Protein AF-A0A7J0CAN9-F1 (afdb_monomer_lite)

Structure (mmCIF, N/CA/C/O backbone):
data_AF-A0A7J0CAN9-F1
#
_entry.id   AF-A0A7J0CAN9-F1
#
loop_
_atom_site.group_PDB
_atom_site.id
_atom_site.type_symbol
_atom_site.label_atom_id
_atom_site.label_alt_id
_atom_site.label_comp_id
_atom_site.label_asym_id
_atom_site.label_entity_id
_atom_site.label_seq_id
_atom_site.pdbx_PDB_ins_code
_atom_site.Cartn_x
_atom_site.Cartn_y
_atom_site.Cartn_z
_atom_site.occupancy
_atom_site.B_iso_or_equiv
_atom_site.auth_seq_id
_atom_site.auth_comp_id
_atom_site.auth_asym_id
_atom_site.auth_atom_id
_atom_site.pdbx_PDB_model_num
ATOM 1 N N . MET A 1 1 ? -7.796 -10.856 32.924 1.00 65.75 1 MET A N 1
ATOM 2 C CA . MET A 1 1 ? -8.441 -9.536 32.761 1.00 65.75 1 MET A CA 1
ATOM 3 C C . MET A 1 1 ? -9.419 -9.650 31.605 1.00 65.75 1 MET A C 1
ATOM 5 O O . MET A 1 1 ? -9.025 -10.189 30.579 1.00 65.75 1 MET A O 1
ATOM 9 N N . ALA A 1 2 ? -10.679 -9.261 31.787 1.00 86.25 2 ALA A N 1
ATOM 10 C CA . ALA A 1 2 ? -11.667 -9.282 30.707 1.00 86.25 2 ALA A CA 1
ATOM 11 C C . ALA A 1 2 ? -11.580 -7.982 29.890 1.00 86.25 2 ALA A C 1
ATOM 13 O O . ALA A 1 2 ? -11.266 -6.933 30.451 1.00 86.25 2 ALA A O 1
ATOM 14 N N . LEU A 1 3 ? -11.840 -8.058 28.584 1.00 89.06 3 LEU A N 1
ATOM 15 C CA . LEU A 1 3 ? -11.956 -6.880 27.721 1.00 89.06 3 LEU A CA 1
ATOM 16 C C . LEU A 1 3 ? -13.276 -6.152 28.015 1.00 89.06 3 LEU A C 1
ATOM 18 O O . LEU A 1 3 ? -14.335 -6.785 28.028 1.00 89.06 3 LEU A O 1
ATOM 22 N N . ASP A 1 4 ? -13.211 -4.836 28.229 1.00 92.31 4 ASP A N 1
ATOM 23 C CA . ASP A 1 4 ? -14.388 -3.998 28.474 1.00 92.31 4 ASP A CA 1
ATOM 24 C C . ASP A 1 4 ? -15.229 -3.846 27.195 1.00 92.31 4 ASP A C 1
ATOM 26 O O . ASP A 1 4 ? -14.788 -3.280 26.193 1.00 92.31 4 ASP A O 1
ATOM 30 N N . GLN A 1 5 ? -16.462 -4.356 27.237 1.00 94.81 5 GLN A N 1
ATOM 31 C CA . GLN A 1 5 ? -17.401 -4.334 26.113 1.00 94.81 5 GLN A CA 1
ATOM 32 C C . GLN A 1 5 ? -17.922 -2.922 25.794 1.00 94.81 5 GLN A C 1
ATOM 34 O O . GLN A 1 5 ? -18.453 -2.712 24.705 1.00 94.81 5 GLN A O 1
ATOM 39 N N . SER A 1 6 ? -17.743 -1.939 26.689 1.00 93.69 6 SER A N 1
ATOM 40 C CA . SER A 1 6 ? -18.156 -0.544 26.464 1.00 93.69 6 SER A CA 1
ATOM 41 C C . SER A 1 6 ? -17.438 0.130 25.282 1.00 93.69 6 SER A C 1
ATOM 43 O O . SER A 1 6 ? -17.902 1.146 24.766 1.00 93.69 6 SER A O 1
ATOM 45 N N . PHE A 1 7 ? -16.324 -0.445 24.818 1.00 91.75 7 PHE A N 1
ATOM 46 C CA . PHE A 1 7 ? -15.545 0.061 23.688 1.00 91.75 7 PHE A CA 1
ATOM 47 C C . PHE A 1 7 ? -16.067 -0.384 22.311 1.00 91.75 7 PHE A C 1
ATOM 49 O O . PHE A 1 7 ? -15.617 0.153 21.296 1.00 91.75 7 PHE A O 1
ATOM 56 N N . VAL A 1 8 ? -17.001 -1.340 22.235 1.00 95.38 8 VAL A N 1
ATOM 57 C CA . VAL A 1 8 ? -17.568 -1.795 20.954 1.00 95.38 8 VAL A CA 1
ATOM 58 C C . VAL A 1 8 ? -18.278 -0.633 20.251 1.00 95.38 8 VAL A C 1
ATOM 60 O O . VAL A 1 8 ? -19.093 0.066 20.844 1.00 95.38 8 VAL A O 1
ATOM 63 N N . GLY A 1 9 ? -17.964 -0.417 18.969 1.00 95.25 9 GLY A N 1
ATOM 64 C CA . GLY A 1 9 ? -18.539 0.670 18.166 1.00 95.25 9 GLY A CA 1
ATOM 65 C C . GLY A 1 9 ? -17.892 2.045 18.377 1.00 95.25 9 GLY A C 1
ATOM 66 O O . GLY A 1 9 ? -18.318 3.021 17.759 1.00 95.25 9 GLY A O 1
ATOM 67 N N . ARG A 1 10 ? -16.848 2.152 19.212 1.00 92.94 10 ARG A N 1
ATOM 68 C CA . ARG A 1 10 ? -16.118 3.409 19.406 1.00 92.94 10 ARG A CA 1
ATOM 69 C C . ARG A 1 10 ? -15.372 3.820 18.134 1.00 92.94 10 ARG A C 1
ATOM 71 O O . ARG A 1 10 ? -14.658 3.026 17.531 1.00 92.94 10 ARG A O 1
ATOM 78 N N . THR A 1 11 ? -15.500 5.095 17.777 1.00 92.62 11 THR A N 1
ATOM 79 C CA . THR A 1 11 ? -14.721 5.738 16.710 1.00 92.62 11 THR A CA 1
ATOM 80 C C . THR A 1 11 ? -13.670 6.649 17.338 1.00 92.62 11 THR A C 1
ATOM 82 O O . THR A 1 11 ? -13.953 7.343 18.317 1.00 92.62 11 THR A O 1
ATOM 85 N N . TYR A 1 12 ? -12.460 6.644 16.786 1.00 88.31 12 TYR A N 1
ATOM 86 C CA . TYR A 1 12 ? -11.360 7.502 17.224 1.00 88.31 12 TYR A CA 1
ATOM 87 C C . TYR A 1 12 ? -11.163 8.658 16.234 1.00 88.31 12 TYR A C 1
ATOM 89 O O . TYR A 1 12 ? -11.482 8.498 15.053 1.00 88.31 12 TYR A O 1
ATOM 97 N N . PRO A 1 13 ? -10.658 9.823 16.684 1.00 90.62 13 PRO A N 1
ATOM 98 C CA . PRO A 1 13 ? -10.317 10.916 15.780 1.00 90.62 13 PRO A CA 1
ATOM 99 C C . PRO A 1 13 ? -9.323 10.464 14.697 1.00 90.62 13 PRO A C 1
ATOM 101 O O . PRO A 1 13 ? -8.491 9.593 14.965 1.00 90.62 13 PRO A O 1
ATOM 104 N N . PRO A 1 14 ? -9.371 11.055 13.491 1.00 89.12 14 PRO A N 1
ATOM 105 C CA . PRO A 1 14 ? -8.396 10.756 12.451 1.00 89.12 14 PRO A CA 1
ATOM 106 C C . PRO A 1 14 ? -6.986 11.168 12.890 1.00 89.12 14 PRO A C 1
ATOM 108 O O . PRO A 1 14 ? -6.801 12.146 13.620 1.00 89.12 14 PRO A O 1
ATOM 111 N N . THR A 1 15 ? -5.978 10.446 12.407 1.00 89.06 15 THR A N 1
ATOM 112 C CA . THR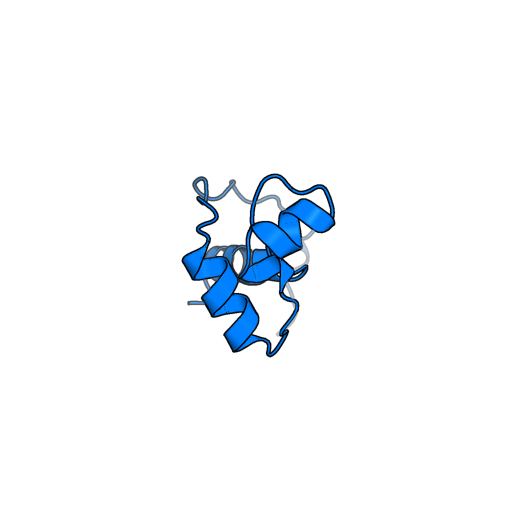 A 1 15 ? -4.585 10.884 12.526 1.00 89.06 15 THR A CA 1
ATOM 113 C C . THR A 1 15 ? -4.324 12.081 11.611 1.00 89.06 15 THR A C 1
ATOM 115 O O . THR A 1 15 ? -5.043 12.266 10.623 1.00 89.06 15 THR A O 1
ATOM 118 N N . PRO A 1 16 ? -3.265 12.871 11.866 1.00 91.69 16 PRO A N 1
ATOM 119 C CA . PRO A 1 16 ? -2.761 13.805 10.868 1.00 91.69 16 PRO A CA 1
ATOM 120 C C . PRO A 1 16 ? -2.519 13.103 9.519 1.00 91.69 16 PRO A C 1
ATOM 122 O O . PRO A 1 16 ? -2.200 11.905 9.513 1.00 91.69 16 PRO A O 1
ATOM 125 N N . PRO A 1 17 ? -2.649 13.820 8.387 1.00 93.50 17 PRO A N 1
ATOM 126 C CA . PRO A 1 17 ? -2.318 13.278 7.076 1.00 93.50 17 PRO A CA 1
ATOM 127 C C . PRO A 1 17 ? -0.907 12.689 7.050 1.00 93.50 17 PRO A C 1
ATOM 129 O O . PRO A 1 17 ? 0.021 13.244 7.640 1.00 93.50 17 PRO A O 1
ATOM 132 N N . TYR A 1 18 ? -0.758 11.571 6.347 1.00 93.19 18 TYR A N 1
ATOM 133 C CA . TYR A 1 18 ? 0.523 10.914 6.147 1.00 93.19 18 TYR A CA 1
ATOM 134 C C . TYR A 1 18 ? 0.916 10.990 4.675 1.00 93.19 18 TYR A C 1
ATOM 136 O O . TYR A 1 18 ? 0.188 10.507 3.808 1.00 93.19 18 TYR A O 1
ATOM 144 N N . GLU A 1 19 ? 2.074 11.582 4.403 1.00 95.88 19 GLU A N 1
ATOM 145 C CA . GLU A 1 19 ? 2.658 11.590 3.069 1.00 95.88 19 GLU A CA 1
ATOM 146 C C . GLU A 1 19 ? 3.379 10.263 2.812 1.00 95.88 19 GLU A C 1
ATOM 148 O O . GLU A 1 19 ? 4.333 9.902 3.506 1.00 95.88 19 GLU A O 1
ATOM 153 N N . VAL A 1 20 ? 2.906 9.517 1.812 1.00 96.06 20 VAL A N 1
ATOM 154 C CA . VAL A 1 20 ? 3.505 8.239 1.423 1.00 96.06 20 VAL A CA 1
ATOM 155 C C . VAL A 1 20 ? 4.729 8.505 0.548 1.00 96.06 20 VAL A C 1
ATOM 157 O O . VAL A 1 20 ? 4.612 8.760 -0.647 1.00 96.06 20 VAL A O 1
ATOM 160 N N . GLY A 1 21 ? 5.914 8.447 1.155 1.00 95.88 21 GLY A N 1
ATOM 161 C CA . GLY A 1 21 ? 7.185 8.634 0.456 1.00 95.88 21 GLY A CA 1
ATOM 162 C C . GLY A 1 21 ? 7.727 7.351 -0.183 1.00 95.88 21 GLY A C 1
ATOM 163 O O . GLY A 1 21 ? 7.686 6.280 0.426 1.00 95.88 21 GLY A O 1
ATOM 164 N N . ARG A 1 22 ? 8.330 7.477 -1.374 1.00 96.44 22 ARG A N 1
ATOM 165 C CA . ARG A 1 22 ? 8.971 6.367 -2.115 1.00 96.44 22 ARG A CA 1
ATOM 166 C C . ARG A 1 22 ? 10.017 5.622 -1.287 1.00 96.44 22 ARG A C 1
ATOM 168 O O . ARG A 1 22 ? 10.047 4.397 -1.270 1.00 96.44 22 ARG A O 1
ATOM 175 N N . GLU A 1 23 ? 10.838 6.361 -0.545 1.00 96.69 23 GLU A N 1
ATOM 176 C CA . GLU A 1 23 ? 11.878 5.766 0.298 1.00 96.69 23 GLU A CA 1
ATOM 177 C C . GLU A 1 23 ? 11.278 4.903 1.412 1.00 96.69 23 GLU A C 1
ATOM 179 O O . GLU A 1 23 ? 11.821 3.848 1.729 1.00 96.69 23 GLU A O 1
ATOM 184 N N . LYS A 1 24 ? 10.122 5.302 1.963 1.00 96.50 24 LYS A N 1
ATOM 185 C CA . LYS A 1 24 ? 9.454 4.513 2.999 1.00 96.50 24 LYS A CA 1
ATOM 186 C C . LYS A 1 24 ? 8.791 3.265 2.429 1.00 96.50 24 LYS A C 1
ATOM 188 O O . LYS A 1 24 ? 8.793 2.233 3.091 1.00 96.50 24 LYS A O 1
ATOM 193 N N . ILE A 1 25 ? 8.256 3.347 1.209 1.00 97.44 25 ILE A N 1
ATOM 194 C CA . ILE A 1 25 ? 7.774 2.181 0.458 1.00 97.44 25 ILE A CA 1
ATOM 195 C C . ILE A 1 25 ? 8.912 1.167 0.284 1.00 97.44 25 ILE A C 1
ATOM 197 O O . ILE A 1 25 ? 8.723 -0.003 0.614 1.00 97.44 25 ILE A O 1
ATOM 201 N N . ARG A 1 26 ? 10.097 1.617 -0.160 1.00 96.31 26 ARG A N 1
ATOM 202 C CA . ARG A 1 26 ? 11.279 0.754 -0.315 1.00 96.31 26 ARG A CA 1
ATOM 203 C C . ARG A 1 26 ? 11.701 0.122 1.011 1.00 96.31 26 ARG A C 1
ATOM 205 O O . ARG A 1 26 ? 11.836 -1.092 1.080 1.00 96.31 26 ARG A O 1
ATOM 212 N N . GLU A 1 27 ? 11.855 0.929 2.062 1.00 96.88 27 GLU A N 1
ATOM 213 C CA . GLU A 1 27 ? 12.237 0.448 3.398 1.00 96.88 27 GLU A CA 1
ATOM 214 C C . GLU A 1 27 ? 11.245 -0.601 3.924 1.00 96.88 27 GLU A C 1
ATOM 216 O O . GLU A 1 27 ? 11.643 -1.624 4.477 1.00 96.88 27 GLU A O 1
ATOM 221 N N . PHE A 1 28 ? 9.942 -0.378 3.727 1.00 97.19 28 PHE A N 1
ATOM 222 C CA . PHE A 1 28 ? 8.918 -1.330 4.147 1.00 97.19 28 PHE A CA 1
ATOM 223 C C . PHE A 1 28 ? 8.981 -2.630 3.338 1.00 97.19 28 PHE A C 1
ATOM 225 O O . PHE A 1 28 ? 8.918 -3.704 3.930 1.00 97.19 28 PHE A O 1
ATOM 232 N N . ALA A 1 29 ? 9.123 -2.545 2.011 1.00 97.12 29 ALA A N 1
ATOM 233 C CA . ALA A 1 29 ? 9.257 -3.709 1.133 1.00 97.12 29 ALA A CA 1
ATOM 234 C C . ALA A 1 29 ? 10.463 -4.582 1.525 1.00 97.12 29 ALA A C 1
ATOM 236 O O . ALA A 1 29 ? 10.332 -5.802 1.639 1.00 97.12 29 ALA A O 1
ATOM 237 N N . GLU A 1 30 ? 11.603 -3.952 1.826 1.00 96.56 30 GLU A N 1
ATOM 238 C CA . GLU A 1 30 ? 12.795 -4.624 2.356 1.00 96.56 30 GLU A CA 1
ATOM 239 C C . GLU A 1 30 ? 12.516 -5.288 3.713 1.00 96.56 30 GLU A C 1
ATOM 241 O O . GLU A 1 30 ? 12.852 -6.456 3.906 1.00 96.56 30 GLU A O 1
ATOM 246 N N . ALA A 1 31 ? 11.852 -4.582 4.634 1.00 96.25 31 ALA A N 1
ATOM 247 C CA . ALA A 1 31 ? 11.554 -5.087 5.974 1.00 96.25 31 ALA A CA 1
ATOM 248 C C . ALA A 1 31 ? 10.623 -6.312 5.974 1.00 96.25 31 ALA A C 1
ATOM 250 O O . ALA A 1 31 ? 10.766 -7.191 6.824 1.00 96.25 31 ALA A O 1
ATOM 251 N N . VAL A 1 32 ? 9.676 -6.383 5.032 1.00 95.56 32 VAL A N 1
ATOM 252 C CA . VAL A 1 32 ? 8.761 -7.531 4.889 1.00 95.56 32 VAL A CA 1
ATOM 253 C C . VAL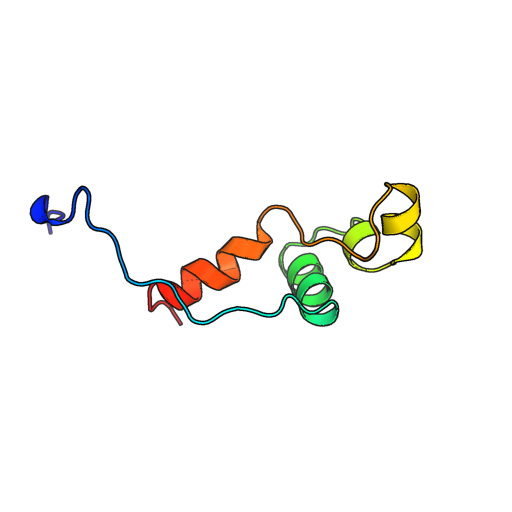 A 1 32 ? 9.286 -8.612 3.940 1.00 95.56 32 VAL A C 1
ATOM 255 O O . VAL A 1 32 ? 8.676 -9.675 3.841 1.00 95.56 32 VAL A O 1
ATOM 258 N N . GLY A 1 33 ? 10.412 -8.364 3.262 1.00 96.00 33 GLY A N 1
ATOM 259 C CA . GLY A 1 33 ? 11.040 -9.306 2.337 1.00 96.00 33 GLY A CA 1
ATOM 260 C C . GLY A 1 33 ? 10.303 -9.488 1.005 1.00 96.00 33 GLY A C 1
ATOM 261 O O . GLY A 1 33 ? 10.452 -10.534 0.376 1.00 96.00 33 GLY A O 1
ATOM 262 N N . ASP A 1 34 ? 9.509 -8.505 0.568 1.00 96.38 34 ASP A N 1
ATOM 263 C CA . ASP A 1 34 ? 8.803 -8.549 -0.718 1.00 96.38 34 ASP A CA 1
ATOM 264 C C . ASP A 1 34 ? 9.580 -7.757 -1.782 1.00 96.38 34 ASP A C 1
ATOM 266 O O . ASP A 1 34 ? 9.675 -6.531 -1.740 1.00 96.38 34 ASP A O 1
ATOM 270 N N . ALA A 1 35 ? 10.148 -8.485 -2.744 1.00 95.00 35 ALA A N 1
ATOM 271 C CA . ALA A 1 35 ? 11.041 -7.955 -3.771 1.00 95.00 35 ALA A CA 1
ATOM 272 C C . ALA A 1 35 ? 10.325 -7.525 -5.067 1.00 95.00 35 ALA A C 1
ATOM 274 O O . ALA A 1 35 ? 10.973 -7.407 -6.109 1.00 95.00 35 ALA A O 1
ATOM 275 N N . ASN A 1 36 ? 9.003 -7.323 -5.048 1.00 97.00 36 ASN A N 1
ATOM 276 C CA . ASN A 1 36 ? 8.277 -6.862 -6.230 1.00 97.00 36 ASN A CA 1
ATOM 277 C C . ASN A 1 36 ? 8.861 -5.526 -6.752 1.00 97.00 36 ASN A C 1
ATOM 279 O O . ASN A 1 36 ? 8.861 -4.524 -6.028 1.00 97.00 36 ASN A O 1
ATOM 283 N N . PRO A 1 37 ? 9.324 -5.465 -8.018 1.00 97.12 37 PRO A N 1
ATOM 284 C CA . PRO A 1 37 ? 9.969 -4.271 -8.561 1.00 97.12 37 PRO A CA 1
ATOM 285 C C . PRO A 1 37 ? 9.032 -3.059 -8.633 1.00 97.12 37 PRO A C 1
ATOM 287 O O . PRO A 1 37 ? 9.509 -1.929 -8.661 1.00 97.12 37 PRO A O 1
ATOM 290 N N . ALA A 1 38 ? 7.709 -3.252 -8.597 1.00 97.75 38 ALA A N 1
ATOM 291 C CA . ALA A 1 38 ? 6.740 -2.156 -8.572 1.00 97.75 38 ALA A CA 1
ATOM 292 C C . ALA A 1 38 ? 6.852 -1.254 -7.324 1.00 97.75 38 ALA A C 1
ATOM 294 O O . ALA A 1 38 ? 6.316 -0.145 -7.320 1.00 97.75 38 ALA A O 1
ATOM 295 N N . TYR A 1 39 ? 7.540 -1.705 -6.272 1.00 97.75 39 TYR A N 1
ATOM 296 C CA . TYR A 1 39 ? 7.742 -0.931 -5.046 1.00 97.75 39 TYR A CA 1
ATOM 297 C C . TYR A 1 39 ? 8.980 -0.029 -5.097 1.00 97.75 39 TYR A C 1
ATOM 299 O O . TYR A 1 39 ? 9.108 0.889 -4.290 1.00 97.75 39 TYR A O 1
ATOM 307 N N . THR A 1 40 ? 9.911 -0.285 -6.019 1.00 96.75 40 THR A N 1
ATOM 308 C CA . THR A 1 40 ? 11.228 0.374 -6.039 1.00 96.75 40 THR A CA 1
ATOM 309 C C . THR A 1 40 ? 11.587 0.983 -7.390 1.00 96.75 40 THR A C 1
ATOM 311 O O . THR A 1 40 ? 12.323 1.968 -7.425 1.00 96.75 40 THR A O 1
ATOM 314 N N . ASP A 1 41 ? 11.042 0.459 -8.490 1.00 96.94 41 ASP A N 1
ATOM 315 C CA . ASP A 1 41 ? 11.274 0.948 -9.847 1.00 96.94 41 ASP A CA 1
ATOM 316 C C . ASP A 1 41 ? 10.002 1.594 -10.433 1.00 96.94 41 ASP A C 1
ATOM 318 O O . ASP A 1 41 ? 9.038 0.893 -10.769 1.00 96.94 41 ASP A O 1
ATOM 322 N N . PRO A 1 42 ? 9.996 2.926 -10.645 1.00 96.44 42 PRO A N 1
ATOM 323 C CA . PRO A 1 42 ? 8.894 3.616 -11.308 1.00 96.44 42 PRO A CA 1
ATOM 324 C C . PRO A 1 42 ? 8.574 3.073 -12.706 1.00 96.44 42 PRO A C 1
ATOM 326 O O . PRO A 1 42 ? 7.429 3.157 -13.138 1.00 96.44 42 PRO A O 1
ATOM 329 N N . ARG A 1 43 ? 9.548 2.507 -13.434 1.00 97.69 43 ARG A N 1
ATOM 330 C CA . ARG A 1 43 ? 9.301 1.912 -14.758 1.00 97.69 43 ARG A CA 1
ATOM 331 C C . ARG A 1 43 ? 8.537 0.601 -14.649 1.00 97.69 43 ARG A C 1
ATOM 333 O O . ARG A 1 43 ? 7.621 0.375 -15.436 1.00 97.69 43 ARG A O 1
ATOM 340 N N . ALA A 1 44 ? 8.881 -0.237 -13.672 1.00 97.19 44 ALA A N 1
ATOM 341 C CA . ALA A 1 44 ? 8.139 -1.458 -13.383 1.00 97.19 44 ALA A CA 1
ATOM 342 C C . ALA A 1 44 ? 6.702 -1.140 -12.949 1.00 97.19 44 ALA A C 1
ATOM 344 O O . ALA A 1 44 ? 5.763 -1.766 -13.434 1.00 97.19 44 ALA A O 1
ATOM 345 N N . ALA A 1 45 ? 6.514 -0.116 -12.112 1.00 97.38 45 ALA A N 1
ATOM 346 C CA . ALA A 1 45 ? 5.185 0.349 -11.726 1.00 97.38 45 ALA A CA 1
ATOM 347 C C . ALA A 1 45 ? 4.394 0.924 -12.920 1.00 97.38 45 ALA A C 1
ATOM 349 O O . ALA A 1 45 ? 3.217 0.605 -13.099 1.00 97.38 45 ALA A O 1
ATOM 350 N N . ALA A 1 46 ? 5.047 1.695 -13.794 1.00 97.75 46 ALA A N 1
ATOM 351 C CA . ALA A 1 46 ? 4.436 2.226 -15.012 1.00 97.75 46 ALA A CA 1
ATOM 352 C C . ALA A 1 46 ? 4.012 1.130 -15.998 1.00 97.75 46 ALA A C 1
ATOM 354 O O . ALA A 1 46 ? 2.952 1.240 -16.612 1.00 97.75 46 ALA A O 1
ATOM 355 N N . ALA A 1 47 ? 4.781 0.043 -16.115 1.00 97.88 47 ALA A N 1
ATOM 356 C CA . ALA A 1 47 ? 4.402 -1.122 -16.918 1.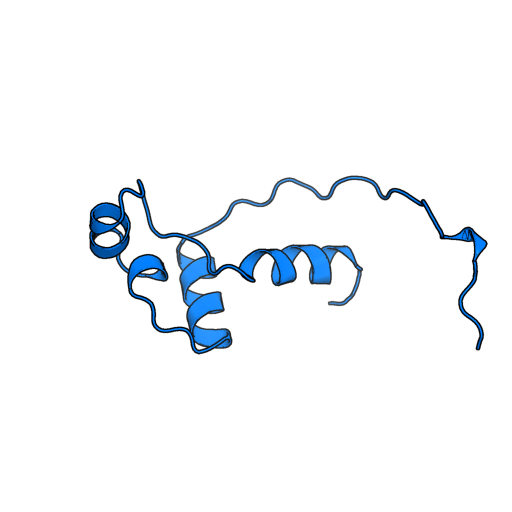00 97.88 47 ALA A CA 1
ATOM 357 C C . ALA A 1 47 ? 3.119 -1.811 -16.408 1.00 97.88 47 ALA A C 1
ATOM 359 O O . ALA A 1 47 ? 2.433 -2.477 -17.181 1.00 97.88 47 ALA A O 1
ATOM 360 N N . LEU A 1 48 ? 2.772 -1.611 -15.132 1.00 96.44 48 LEU A N 1
ATOM 361 C CA . LEU A 1 48 ? 1.522 -2.063 -14.512 1.00 96.44 48 LEU A CA 1
ATOM 362 C C . LEU A 1 48 ? 0.404 -1.002 -14.563 1.00 96.44 48 LEU A C 1
ATOM 364 O O . LEU A 1 48 ? -0.688 -1.233 -14.051 1.00 96.44 48 LEU A O 1
ATOM 368 N N . GLY A 1 49 ? 0.653 0.154 -15.186 1.00 97.62 49 GLY A N 1
ATOM 369 C CA . GLY A 1 49 ? -0.316 1.243 -15.320 1.00 97.62 49 GLY A CA 1
ATOM 370 C C . GLY A 1 49 ? -0.361 2.210 -14.134 1.00 97.62 49 GLY A C 1
ATOM 371 O O . GLY A 1 49 ? -1.293 3.008 -14.038 1.00 97.62 49 GLY A O 1
ATOM 372 N N . HIS A 1 50 ? 0.624 2.168 -13.234 1.00 97.12 50 HIS A N 1
ATOM 373 C CA . HIS A 1 50 ? 0.724 3.107 -12.118 1.00 97.12 50 HIS A CA 1
ATOM 374 C C . HIS A 1 50 ? 1.565 4.334 -12.486 1.00 97.12 50 HIS A C 1
ATOM 376 O O . HIS A 1 50 ? 2.528 4.247 -13.242 1.00 97.12 50 HIS A O 1
ATOM 382 N N . ALA A 1 51 ? 1.211 5.498 -11.939 1.00 95.88 51 ALA A N 1
ATOM 383 C CA . ALA A 1 51 ? 1.944 6.740 -12.196 1.00 95.88 51 ALA A CA 1
ATOM 384 C C . ALA A 1 51 ? 3.335 6.774 -11.531 1.00 95.88 51 ALA A C 1
ATOM 386 O O . ALA A 1 51 ? 4.203 7.534 -11.954 1.00 95.88 51 ALA A O 1
ATOM 387 N N . ASP A 1 52 ? 3.528 5.979 -10.478 1.00 96.88 52 ASP A N 1
ATOM 388 C CA . ASP A 1 52 ? 4.738 5.914 -9.663 1.00 96.88 52 ASP A CA 1
ATOM 389 C C . ASP A 1 52 ? 4.789 4.572 -8.913 1.00 96.88 52 ASP A C 1
ATOM 391 O O . ASP A 1 52 ? 3.852 3.774 -9.018 1.00 96.88 52 ASP A O 1
ATOM 395 N N . VAL A 1 53 ? 5.855 4.334 -8.145 1.00 97.62 53 VAL A N 1
ATOM 396 C CA . VAL A 1 53 ? 5.966 3.173 -7.252 1.00 97.62 53 VAL A CA 1
ATOM 397 C C . VAL A 1 53 ? 4.758 3.052 -6.325 1.00 97.62 53 VAL A C 1
ATOM 399 O O . VAL A 1 53 ? 4.209 4.047 -5.844 1.00 97.62 53 VAL A O 1
ATOM 402 N N . ILE A 1 54 ? 4.354 1.814 -6.060 1.00 97.75 54 ILE A N 1
ATOM 403 C CA . ILE A 1 54 ? 3.179 1.511 -5.240 1.00 97.75 54 ILE A CA 1
ATOM 404 C C . ILE A 1 54 ? 3.586 0.948 -3.885 1.00 97.75 54 ILE A C 1
ATOM 406 O O . ILE A 1 54 ? 4.597 0.266 -3.750 1.00 97.75 54 ILE A O 1
ATOM 410 N N . ALA A 1 55 ? 2.779 1.226 -2.866 1.00 97.56 55 ALA A N 1
ATOM 411 C CA 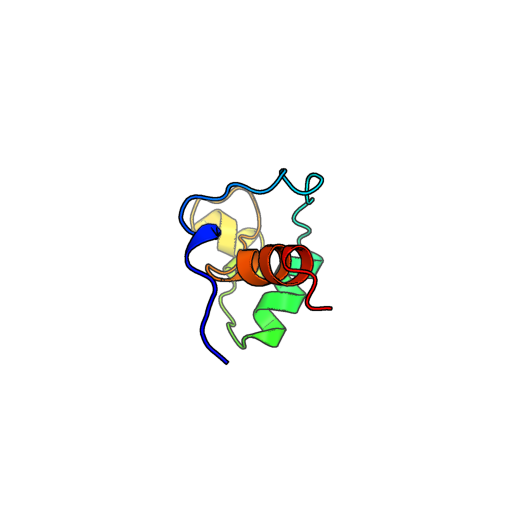. ALA A 1 55 ? 2.989 0.659 -1.546 1.00 97.56 55 ALA A CA 1
ATOM 412 C C . ALA A 1 55 ? 2.593 -0.833 -1.520 1.00 97.56 55 ALA A C 1
ATOM 414 O O . ALA A 1 55 ? 1.561 -1.189 -2.099 1.00 97.56 55 ALA A O 1
ATOM 415 N N . PRO A 1 56 ? 3.343 -1.699 -0.811 1.00 96.94 56 PRO A N 1
ATOM 416 C CA . PRO A 1 56 ? 2.919 -3.068 -0.542 1.00 96.94 56 PRO A CA 1
ATOM 417 C C . PRO A 1 56 ? 1.530 -3.120 0.121 1.00 96.94 56 PRO A C 1
ATOM 419 O O . PRO A 1 56 ? 1.197 -2.215 0.895 1.00 96.94 56 PRO A O 1
ATOM 422 N N . PRO A 1 57 ? 0.728 -4.184 -0.090 1.00 95.88 57 PRO A N 1
ATOM 423 C CA . PRO A 1 57 ? -0.648 -4.270 0.421 1.00 95.88 57 PRO A CA 1
ATOM 424 C C . PRO A 1 57 ? -0.800 -4.068 1.938 1.00 95.88 57 PRO A C 1
ATOM 426 O O . PRO A 1 57 ? -1.858 -3.660 2.410 1.00 95.88 57 PRO A O 1
ATOM 429 N N . THR A 1 58 ? 0.254 -4.341 2.711 1.00 95.94 58 THR A N 1
ATOM 430 C CA . THR A 1 58 ? 0.280 -4.233 4.177 1.00 95.94 58 THR A CA 1
ATOM 431 C C . THR A 1 58 ? 0.924 -2.946 4.699 1.00 95.94 58 THR A C 1
ATOM 433 O O . THR A 1 58 ? 0.951 -2.744 5.911 1.00 95.94 58 THR A O 1
ATOM 436 N N . PHE A 1 59 ? 1.391 -2.043 3.830 1.00 96.69 59 PHE A N 1
ATOM 437 C CA . PHE A 1 59 ? 2.098 -0.810 4.211 1.00 96.69 59 PHE A CA 1
ATOM 438 C C . PHE A 1 59 ? 1.328 0.050 5.226 1.00 96.69 59 PHE A C 1
ATOM 440 O O . PHE A 1 59 ? 1.904 0.616 6.156 1.00 96.69 59 PHE A O 1
ATOM 447 N N . VAL A 1 60 ? -0.001 0.105 5.091 1.00 94.19 60 VAL A N 1
ATOM 448 C CA . VAL A 1 60 ? -0.892 0.883 5.970 1.00 94.19 60 VAL A CA 1
ATOM 449 C C . VAL A 1 60 ? -0.783 0.450 7.437 1.00 94.19 60 VAL A C 1
ATOM 451 O O . VAL A 1 60 ? -1.004 1.267 8.331 1.00 94.19 60 VAL A O 1
ATOM 454 N N . PHE A 1 61 ? -0.366 -0.791 7.710 1.00 93.12 61 PHE A N 1
ATOM 455 C CA . PHE A 1 61 ? -0.174 -1.282 9.071 1.00 93.12 61 PHE A CA 1
ATOM 456 C C . PHE A 1 61 ? 0.816 -0.425 9.874 1.00 93.12 61 PHE A C 1
ATOM 458 O O . PHE A 1 61 ? 0.571 -0.147 11.048 1.00 93.12 61 PHE A O 1
ATOM 465 N N . SER A 1 62 ? 1.891 0.072 9.249 1.00 90.38 62 SER A N 1
ATOM 466 C CA . SER A 1 62 ? 2.856 0.957 9.917 1.00 90.38 62 SER A CA 1
ATOM 467 C C . SER A 1 62 ? 2.228 2.268 10.401 1.00 90.38 62 SER A C 1
ATOM 469 O O . SER A 1 62 ? 2.678 2.836 11.396 1.00 90.38 62 SER A O 1
ATOM 471 N N . LEU A 1 63 ? 1.170 2.739 9.735 1.00 91.19 63 LEU A N 1
ATOM 472 C CA . LEU A 1 63 ? 0.431 3.940 10.127 1.00 91.19 63 LEU A CA 1
ATOM 473 C C . LEU A 1 63 ? -0.504 3.644 11.296 1.00 91.19 63 LEU A C 1
ATOM 475 O O . LEU A 1 63 ? -0.505 4.363 12.295 1.00 91.19 63 LEU A O 1
ATOM 479 N N . THR A 1 64 ? -1.272 2.558 11.192 1.00 89.50 64 THR A N 1
ATOM 480 C CA . THR A 1 64 ? -2.263 2.189 12.208 1.00 89.50 64 THR A CA 1
ATOM 481 C C . THR A 1 64 ? -1.614 1.731 13.508 1.00 89.50 64 THR A C 1
ATOM 483 O O . THR A 1 64 ? -2.122 2.050 14.578 1.00 89.50 64 THR A O 1
ATOM 486 N N . PHE A 1 65 ? -0.476 1.033 13.439 1.00 88.94 65 PHE A N 1
ATOM 487 C CA . PHE A 1 65 ? 0.267 0.592 14.620 1.00 88.94 65 PHE A CA 1
ATOM 488 C C . PHE A 1 65 ? 0.764 1.787 15.442 1.00 88.94 65 PHE A C 1
ATOM 490 O O . PHE A 1 65 ? 0.513 1.868 16.643 1.00 88.94 65 PHE A O 1
ATOM 497 N N . LYS A 1 66 ? 1.349 2.785 14.766 1.00 85.94 66 LYS A N 1
ATOM 498 C CA . LYS A 1 66 ? 1.743 4.049 15.396 1.00 85.94 66 LYS A CA 1
ATOM 499 C C . LYS A 1 66 ? 0.537 4.794 15.980 1.00 85.94 66 LYS A C 1
ATOM 501 O O . LYS A 1 66 ? 0.620 5.334 17.079 1.00 85.94 66 LYS A O 1
ATOM 506 N N . ALA A 1 67 ? -0.588 4.817 15.264 1.00 84.94 67 ALA A N 1
ATOM 507 C CA . ALA A 1 67 ? -1.816 5.468 15.722 1.00 84.94 67 ALA A CA 1
ATOM 508 C C . ALA 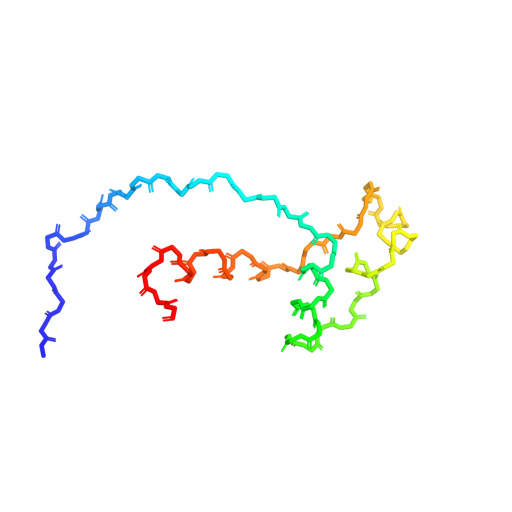A 1 67 ? -2.418 4.808 16.975 1.00 84.94 67 ALA A C 1
ATOM 510 O O . ALA A 1 67 ? -3.013 5.497 17.801 1.00 84.94 67 ALA A O 1
ATOM 511 N N . ALA A 1 68 ? -2.230 3.497 17.145 1.00 81.75 68 ALA A N 1
ATOM 512 C CA . ALA A 1 68 ? -2.683 2.744 18.312 1.00 81.75 68 ALA A CA 1
ATOM 513 C C . ALA A 1 68 ? -1.876 3.039 19.595 1.00 81.75 68 ALA A C 1
ATOM 515 O O . ALA A 1 68 ? -2.163 2.457 20.639 1.00 81.75 68 ALA A O 1
ATOM 516 N N . GLY A 1 69 ? -0.875 3.929 19.540 1.00 72.75 69 GLY A N 1
ATOM 517 C CA . GLY A 1 69 ? -0.008 4.245 20.680 1.00 72.75 69 GLY A CA 1
ATOM 518 C C . GLY A 1 69 ? 1.013 3.147 20.989 1.00 72.75 69 GLY A C 1
ATOM 519 O O . GLY A 1 69 ? 1.586 3.129 22.075 1.00 72.75 69 GLY A O 1
ATOM 520 N N . MET A 1 70 ? 1.225 2.226 20.047 1.00 60.62 70 MET A N 1
ATOM 521 C CA . MET A 1 70 ? 2.253 1.196 20.115 1.00 60.62 70 MET A CA 1
ATOM 522 C C . MET A 1 70 ? 3.469 1.731 19.351 1.00 60.62 70 MET A C 1
ATOM 524 O O . MET A 1 70 ? 3.505 1.694 18.122 1.00 60.62 70 MET A O 1
ATOM 528 N N . SER A 1 71 ? 4.433 2.317 20.056 1.00 52.66 71 SER A N 1
ATOM 529 C CA . SER A 1 71 ? 5.694 2.803 19.477 1.00 52.66 71 SER A CA 1
ATOM 530 C C . SER A 1 71 ? 6.857 2.507 20.397 1.00 52.66 71 SER A C 1
ATOM 532 O O . SER A 1 71 ? 6.688 2.809 21.601 1.00 52.66 71 SER A O 1
#

Radius of gyration: 16.42 Å; chains: 1; bounding box: 31×23×50 Å

InterPro domains:
  IPR029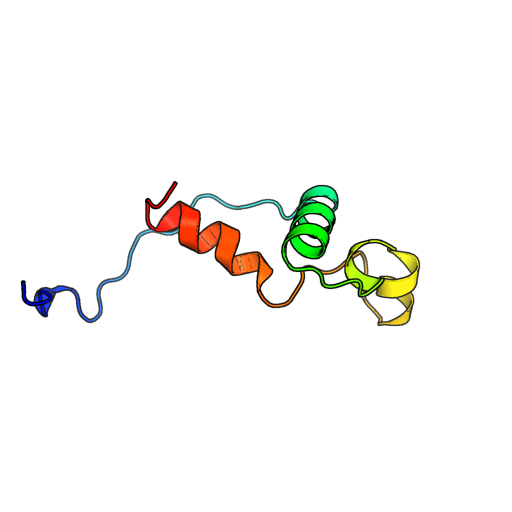069 HotDog domain superfamily [SSF54637] (2-69)
  IPR039569 FAS1-like, dehydratase domain region [PF13452] (6-68)

Sequence (71 aa):
MALDQSFVGRTYPPTPPYEVGREKIREFAEAVGDANPAYTDPRAAAALGHADVIAPPTFVFSLTFKAAGMS

pLDDT: mean 92.67, std 8.26, range [52.66, 97.88]

Foldseek 3Di:
DDDDPVCPPDDDDDDPDDDDDLVLLVVVCVVVVNPQCLSNDQVSVVVVVDNGRDHDPCSCVVVVCVVVVND

Secondary structure (DSSP, 8-state):
-PPPGGGTT---PPPPP----HHHHHHHHHHHT---GGGT-HHHHHHTT-SS----TTTTHHHHHHHTT--

Organism: NCBI:txid284028